Protein AF-A0A2J0U6W6-F1 (afdb_monomer_lite)

Foldseek 3Di:
DDDDLVPDDQQFFPLDQDPDDPDPPPVCVVCVVVLVVPPDPVLSVLVVQLVVLVVVLVVLSVVLNVLNVQLVVLVVVCVVPVDPVSVVSNVVSRVVRSVSSVVSVVSVVSNVVSVVVNVVVVVVVVPDDDD

Secondary structure (DSSP, 8-state):
----GGGSPTT----------SS--HHHHHTHHHHTT-S-HHHHHHHHHHHHHHHHHHHHHHHHHHHHHHHHHHHHHHHH---HHHHHHHHHHHHHHHHHHHHHHHHHHHHHHHHHHHHHHHHHHHTS---

Structure (mmCIF, N/CA/C/O backbone):
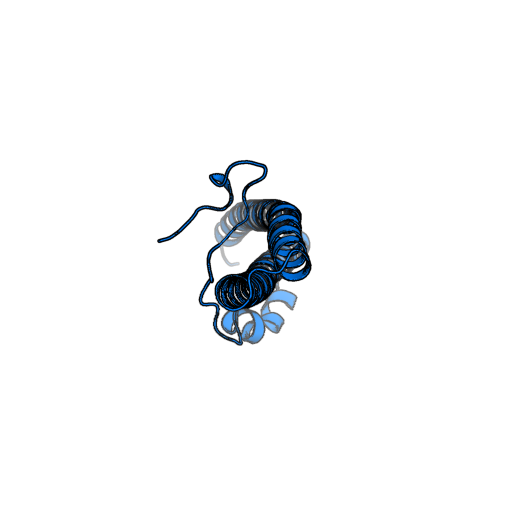data_AF-A0A2J0U6W6-F1
#
_entry.id   AF-A0A2J0U6W6-F1
#
loop_
_atom_site.group_PDB
_atom_site.id
_atom_site.type_symbol
_atom_site.label_atom_id
_atom_site.label_alt_id
_atom_site.label_comp_id
_atom_site.label_asym_id
_atom_site.label_entity_id
_atom_site.label_seq_id
_atom_site.pdbx_PDB_ins_code
_atom_site.Cartn_x
_atom_site.Cartn_y
_atom_site.Cartn_z
_atom_site.occupancy
_atom_site.B_iso_or_equiv
_atom_site.auth_seq_id
_atom_site.auth_comp_id
_atom_site.auth_asym_id
_atom_site.auth_atom_id
_atom_site.pdbx_PDB_model_num
ATOM 1 N N . MET A 1 1 ? 7.717 -17.423 -0.014 1.00 45.03 1 MET A N 1
ATOM 2 C CA . MET A 1 1 ? 8.732 -16.861 0.902 1.00 45.03 1 MET A CA 1
ATOM 3 C C . MET A 1 1 ? 8.159 -15.568 1.460 1.00 45.03 1 MET A C 1
ATOM 5 O O . MET A 1 1 ? 7.778 -14.723 0.665 1.00 45.03 1 MET A O 1
ATOM 9 N N . THR A 1 2 ? 7.990 -15.445 2.778 1.00 58.12 2 THR A N 1
ATOM 10 C CA . THR A 1 2 ? 7.371 -14.256 3.393 1.00 58.12 2 THR A CA 1
ATOM 11 C C . THR A 1 2 ? 8.473 -13.292 3.814 1.00 58.12 2 THR A C 1
ATOM 13 O O . THR A 1 2 ? 9.166 -13.556 4.794 1.00 58.12 2 THR A O 1
ATOM 16 N N . VAL A 1 3 ? 8.671 -12.200 3.073 1.00 74.62 3 VAL A N 1
ATOM 17 C CA . VAL A 1 3 ? 9.591 -11.126 3.484 1.00 74.62 3 VAL A CA 1
ATOM 18 C C . VAL A 1 3 ? 8.867 -10.200 4.451 1.00 74.62 3 VAL A C 1
ATOM 20 O O . VAL A 1 3 ? 7.721 -9.811 4.224 1.00 74.62 3 VAL A O 1
ATOM 23 N N . ARG A 1 4 ? 9.539 -9.857 5.552 1.00 85.19 4 ARG A N 1
ATOM 24 C CA . ARG A 1 4 ? 9.084 -8.810 6.467 1.00 85.19 4 ARG A CA 1
ATOM 25 C C . ARG A 1 4 ? 9.642 -7.484 5.973 1.00 85.19 4 ARG A C 1
ATOM 27 O O . ARG A 1 4 ? 10.858 -7.327 5.921 1.00 85.19 4 ARG A O 1
ATOM 34 N N . ILE A 1 5 ? 8.770 -6.531 5.651 1.00 91.69 5 ILE A N 1
ATOM 35 C CA . ILE A 1 5 ? 9.173 -5.208 5.140 1.00 91.69 5 ILE A CA 1
ATOM 36 C C . ILE A 1 5 ? 10.142 -4.471 6.082 1.00 91.69 5 ILE A C 1
ATOM 38 O O . ILE A 1 5 ? 11.000 -3.714 5.645 1.00 91.69 5 ILE A O 1
ATOM 42 N N . GLU A 1 6 ? 10.052 -4.742 7.383 1.00 89.06 6 GLU A N 1
ATOM 43 C CA . GLU A 1 6 ? 10.922 -4.178 8.422 1.00 89.06 6 GLU A CA 1
ATOM 44 C C . GLU A 1 6 ? 12.358 -4.720 8.382 1.00 89.06 6 GLU A C 1
ATOM 46 O O . GLU A 1 6 ? 13.263 -4.093 8.919 1.00 89.06 6 GLU A O 1
ATOM 51 N N . GLN A 1 7 ? 12.563 -5.890 7.772 1.00 90.56 7 GLN A N 1
ATOM 52 C CA . GLN A 1 7 ? 13.866 -6.549 7.652 1.00 90.56 7 GLN A CA 1
ATOM 53 C C . GLN A 1 7 ? 14.521 -6.302 6.291 1.00 90.56 7 GLN A C 1
ATOM 55 O O . GLN A 1 7 ? 15.668 -6.697 6.092 1.00 90.56 7 GLN A O 1
ATOM 60 N N . LEU A 1 8 ? 13.800 -5.683 5.353 1.00 92.06 8 LEU A N 1
ATOM 61 C CA . LEU A 1 8 ? 14.324 -5.355 4.036 1.00 92.06 8 LEU A CA 1
ATOM 62 C C . LEU A 1 8 ? 15.314 -4.179 4.164 1.00 92.06 8 LEU A C 1
ATOM 64 O O . LEU A 1 8 ? 14.898 -3.105 4.622 1.00 92.06 8 LEU A O 1
ATOM 68 N N . PRO A 1 9 ? 16.595 -4.362 3.782 1.00 91.81 9 PRO A N 1
ATOM 69 C CA . PRO A 1 9 ? 17.604 -3.311 3.861 1.00 91.81 9 PRO A CA 1
ATOM 70 C C . PRO A 1 9 ? 17.201 -2.046 3.099 1.00 91.81 9 PRO A C 1
ATOM 72 O O . PRO A 1 9 ? 16.468 -2.098 2.110 1.00 91.81 9 PRO A O 1
ATOM 75 N N . GLU A 1 10 ? 17.714 -0.901 3.544 1.00 89.88 10 GLU A N 1
ATOM 76 C CA . GLU A 1 10 ? 17.565 0.352 2.804 1.00 89.88 10 GLU A CA 1
ATOM 77 C C . GLU A 1 10 ? 18.163 0.229 1.396 1.00 89.88 10 GLU A C 1
ATOM 79 O O . GLU A 1 10 ? 19.155 -0.471 1.179 1.00 89.88 10 GLU A O 1
ATOM 84 N N . GLY A 1 11 ? 17.530 0.887 0.424 1.00 92.69 11 GLY A N 1
ATOM 85 C CA . GLY A 1 11 ? 17.952 0.834 -0.975 1.00 92.69 11 GLY A CA 1
ATOM 86 C C . GLY A 1 11 ? 17.610 -0.467 -1.711 1.00 92.69 11 GLY A C 1
ATOM 87 O O . GLY A 1 11 ? 17.956 -0.587 -2.884 1.00 92.69 11 GLY A O 1
ATOM 88 N N . GLN A 1 12 ? 16.933 -1.431 -1.074 1.00 93.94 12 GLN A N 1
ATOM 89 C CA . GLN A 1 12 ? 16.453 -2.641 -1.747 1.00 93.94 12 GLN A CA 1
ATOM 90 C C . GLN A 1 12 ? 14.961 -2.548 -2.078 1.00 93.94 12 GLN A C 1
ATOM 92 O O . GLN A 1 12 ? 14.174 -2.150 -1.217 1.00 93.94 12 GLN A O 1
ATOM 97 N N . PRO A 1 13 ? 14.548 -2.940 -3.296 1.00 95.19 13 PRO A N 1
ATOM 98 C CA . PRO A 1 13 ? 13.142 -2.974 -3.656 1.00 95.19 13 PRO A CA 1
ATOM 99 C C . PRO A 1 13 ? 12.442 -4.190 -3.036 1.00 95.19 13 PRO A C 1
ATOM 101 O O . PRO A 1 13 ? 13.016 -5.278 -2.933 1.00 95.19 13 PRO A O 1
ATOM 104 N N . LEU A 1 14 ? 11.161 -4.048 -2.693 1.00 94.88 14 LEU A N 1
ATOM 105 C CA . LEU A 1 14 ? 10.314 -5.187 -2.346 1.00 94.88 14 LEU A CA 1
ATOM 106 C C . LEU A 1 14 ? 9.906 -5.959 -3.612 1.00 94.88 14 LEU A C 1
ATOM 108 O O . LEU A 1 14 ? 8.827 -5.767 -4.170 1.00 94.88 14 LEU A O 1
ATOM 112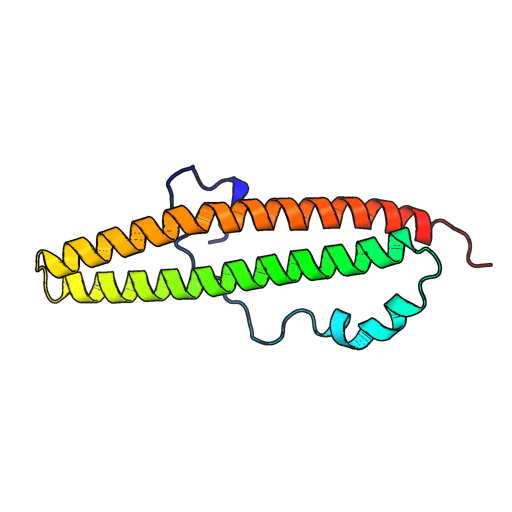 N N . GLN A 1 15 ? 10.767 -6.868 -4.060 1.00 92.81 15 GLN A N 1
ATOM 113 C CA . GLN A 1 15 ? 10.557 -7.661 -5.275 1.00 92.81 15 GLN A CA 1
ATOM 114 C C . GLN A 1 15 ? 9.766 -8.951 -5.003 1.00 92.81 15 GLN A C 1
ATOM 116 O O . GLN A 1 15 ? 10.238 -10.062 -5.236 1.00 92.81 15 GLN A O 1
ATOM 121 N N . ILE A 1 16 ? 8.563 -8.810 -4.445 1.00 89.31 16 ILE A N 1
ATOM 122 C CA . ILE A 1 16 ? 7.647 -9.929 -4.198 1.00 89.31 16 ILE A CA 1
ATOM 123 C C . ILE A 1 16 ? 6.245 -9.543 -4.636 1.00 89.31 16 ILE A C 1
ATOM 125 O O . ILE A 1 16 ? 5.739 -8.484 -4.268 1.00 89.31 16 ILE A O 1
ATOM 129 N N . HIS A 1 17 ? 5.603 -10.461 -5.352 1.00 89.50 17 HIS A N 1
ATOM 130 C CA . HIS A 1 17 ? 4.181 -10.391 -5.632 1.00 89.50 17 HIS A CA 1
ATOM 131 C C . HIS A 1 17 ? 3.376 -10.907 -4.429 1.00 89.50 17 HIS A C 1
ATOM 133 O O . HIS A 1 17 ? 3.408 -12.097 -4.104 1.00 89.50 17 HIS A O 1
ATOM 139 N N . TYR A 1 18 ? 2.631 -10.022 -3.769 1.00 89.50 18 TYR A N 1
ATOM 140 C CA . TYR A 1 18 ? 1.711 -10.381 -2.691 1.00 89.50 18 TYR A CA 1
ATOM 141 C C . TYR A 1 18 ? 0.359 -10.806 -3.278 1.00 89.50 18 TYR A C 1
ATOM 143 O O . TYR A 1 18 ? -0.313 -9.977 -3.890 1.00 89.50 18 TYR A O 1
ATOM 151 N N . PRO A 1 19 ? -0.087 -12.063 -3.105 1.00 88.00 19 PRO A N 1
ATOM 152 C CA . PRO A 1 19 ? -1.354 -12.533 -3.661 1.00 88.00 19 PRO A CA 1
ATOM 153 C C . PRO A 1 19 ? -2.536 -11.976 -2.852 1.00 88.00 19 PRO A C 1
ATOM 155 O O . PRO A 1 19 ? -3.070 -12.634 -1.963 1.00 88.00 19 PRO A O 1
ATOM 158 N N . ILE A 1 20 ? -2.918 -10.732 -3.136 1.00 85.50 20 ILE A N 1
ATOM 159 C CA . ILE A 1 20 ? -4.042 -10.041 -2.501 1.00 85.50 20 ILE A CA 1
ATOM 160 C C . ILE A 1 20 ? -5.258 -10.196 -3.414 1.00 85.50 20 ILE A C 1
ATOM 162 O O . ILE A 1 20 ? -5.250 -9.705 -4.541 1.00 85.50 20 ILE A O 1
ATOM 166 N N . ALA A 1 21 ? -6.286 -10.891 -2.926 1.00 79.50 21 ALA A N 1
ATOM 167 C CA . ALA A 1 21 ? -7.560 -11.009 -3.624 1.00 79.50 21 ALA A CA 1
ATOM 168 C C . ALA A 1 21 ? -8.274 -9.651 -3.717 1.00 79.50 21 ALA A C 1
ATOM 170 O O . ALA A 1 21 ? -8.052 -8.746 -2.904 1.00 79.50 21 ALA A O 1
ATOM 171 N N . GLU A 1 22 ? -9.156 -9.522 -4.705 1.00 71.19 22 GLU A N 1
ATOM 172 C CA . GLU A 1 22 ? -10.111 -8.421 -4.731 1.00 71.19 22 GLU A CA 1
ATOM 173 C C . GLU A 1 22 ? -11.058 -8.519 -3.526 1.00 71.19 22 GLU A C 1
ATOM 175 O O . GLU A 1 22 ? -11.327 -9.601 -3.009 1.00 71.19 22 GLU A O 1
ATOM 180 N N . ASP A 1 23 ? -11.538 -7.366 -3.068 1.00 74.31 23 ASP A N 1
ATOM 181 C CA . ASP A 1 23 ? -12.524 -7.248 -1.993 1.00 74.31 23 ASP A CA 1
ATOM 182 C C . ASP A 1 23 ? -12.080 -7.752 -0.602 1.00 74.31 23 ASP A C 1
ATOM 184 O O . ASP A 1 23 ? -12.718 -8.568 0.057 1.00 74.31 23 ASP A O 1
ATOM 188 N N . TYR A 1 24 ? -10.966 -7.215 -0.105 1.00 82.75 24 TYR A N 1
ATOM 189 C CA . TYR A 1 24 ? -10.509 -7.439 1.266 1.00 82.75 24 TYR A CA 1
ATOM 190 C C . TYR A 1 24 ? -11.323 -6.606 2.296 1.00 82.75 24 TYR A C 1
ATOM 192 O O . TYR A 1 24 ? -11.911 -5.569 1.974 1.00 82.75 24 TYR A O 1
ATOM 200 N N . PHE A 1 25 ? -11.348 -7.060 3.559 1.00 83.62 25 PHE A N 1
ATOM 201 C CA . PHE A 1 25 ? -12.123 -6.481 4.679 1.00 83.62 25 PHE A CA 1
ATOM 202 C C . PHE A 1 25 ? -13.661 -6.466 4.515 1.00 83.62 25 PHE A C 1
ATOM 204 O O . PHE A 1 25 ? -14.322 -5.529 4.970 1.00 83.62 25 PHE A O 1
ATOM 211 N N . THR A 1 26 ? -14.252 -7.513 3.932 1.00 83.00 26 THR A N 1
ATOM 212 C CA . THR A 1 26 ? -15.720 -7.665 3.807 1.00 83.00 26 THR A CA 1
ATOM 213 C C . THR A 1 26 ? -16.448 -7.549 5.148 1.00 83.00 26 THR A C 1
ATOM 215 O O . THR A 1 26 ? -17.355 -6.734 5.275 1.00 83.00 26 THR A O 1
ATOM 218 N N . VAL A 1 27 ? -15.972 -8.249 6.185 1.00 82.69 27 VAL A N 1
ATOM 219 C CA . VAL A 1 27 ? -16.575 -8.224 7.532 1.00 82.69 27 VAL A CA 1
ATOM 220 C C . VAL A 1 27 ? -16.638 -6.809 8.106 1.00 82.69 27 VAL A C 1
ATOM 222 O O . VAL A 1 27 ? -17.661 -6.414 8.656 1.00 82.69 27 VAL A O 1
ATOM 225 N N . PHE A 1 28 ? -15.570 -6.016 7.973 1.00 84.56 28 PHE A N 1
ATOM 226 C CA . PHE A 1 28 ? -15.587 -4.638 8.469 1.00 84.56 28 PHE A CA 1
ATOM 227 C C . PHE A 1 28 ? -16.634 -3.807 7.728 1.00 84.56 28 PHE A C 1
ATOM 229 O O . PHE A 1 28 ? -17.405 -3.085 8.351 1.00 84.56 28 PHE A O 1
ATOM 236 N N . ARG A 1 29 ? -16.671 -3.925 6.397 1.00 85.25 29 ARG A N 1
ATOM 237 C CA . ARG A 1 29 ? -17.597 -3.172 5.549 1.00 85.25 29 ARG A CA 1
ATOM 238 C C . ARG A 1 29 ? -19.054 -3.490 5.875 1.00 85.25 29 ARG A C 1
ATOM 240 O O . ARG A 1 29 ? -19.850 -2.569 5.991 1.00 85.25 29 ARG A O 1
ATOM 247 N N . GLU A 1 30 ? -19.372 -4.765 6.070 1.00 88.62 30 GLU A N 1
ATOM 248 C CA . GLU A 1 30 ? -20.714 -5.237 6.434 1.00 88.62 30 GLU A CA 1
ATOM 249 C C . GLU A 1 30 ? -21.157 -4.770 7.826 1.00 88.62 30 GLU A C 1
ATOM 251 O O . GLU A 1 30 ? -22.349 -4.661 8.087 1.00 88.62 30 GLU A O 1
ATOM 256 N N . ASN A 1 31 ? -20.209 -4.463 8.716 1.00 87.12 31 ASN A N 1
ATOM 257 C CA . ASN A 1 31 ? -20.479 -4.061 10.096 1.00 87.12 31 ASN A CA 1
ATOM 258 C C . ASN A 1 31 ? -20.179 -2.575 10.362 1.00 87.12 31 ASN A C 1
ATOM 260 O O . ASN A 1 31 ? -20.195 -2.141 11.516 1.00 87.12 31 ASN A O 1
ATOM 264 N N . ALA A 1 32 ? -19.911 -1.780 9.322 1.00 86.62 32 ALA A N 1
ATOM 265 C CA . ALA A 1 32 ? -19.516 -0.381 9.473 1.00 86.62 32 ALA A CA 1
ATOM 266 C C . ALA A 1 32 ? -20.592 0.456 10.188 1.00 86.62 32 ALA A C 1
ATOM 268 O O . ALA A 1 32 ? -20.264 1.325 10.998 1.00 86.62 32 ALA A O 1
ATOM 269 N N . ASP A 1 33 ? -21.869 0.132 9.977 1.00 88.88 33 ASP A N 1
ATOM 270 C CA . ASP A 1 33 ? -22.996 0.797 10.637 1.00 88.88 33 ASP A CA 1
ATOM 271 C C . ASP A 1 33 ? -22.981 0.597 12.163 1.00 88.88 33 ASP A C 1
ATOM 273 O O . ASP A 1 33 ? -23.343 1.500 12.922 1.00 88.88 33 ASP A O 1
ATOM 277 N N . HIS A 1 34 ? -22.490 -0.544 12.658 1.00 89.25 34 HIS A N 1
ATOM 278 C CA . HIS A 1 34 ? -22.363 -0.795 14.097 1.00 89.25 34 HIS A CA 1
ATOM 279 C C . HIS A 1 34 ? -21.296 0.084 14.754 1.00 89.25 34 HIS A C 1
ATOM 281 O O . HIS A 1 34 ? -21.445 0.469 15.913 1.00 89.25 34 HIS A O 1
ATOM 287 N N . ILE A 1 35 ? -20.258 0.480 14.013 1.00 89.06 35 ILE A N 1
ATOM 288 C CA . ILE A 1 35 ? -19.190 1.353 14.523 1.00 89.06 35 ILE A CA 1
ATOM 289 C C . ILE A 1 35 ? -19.756 2.729 14.897 1.00 89.06 35 ILE A C 1
ATOM 291 O O . ILE A 1 35 ? -19.342 3.318 15.896 1.00 89.06 35 ILE A O 1
ATOM 295 N N . GLY A 1 36 ? -20.760 3.215 14.157 1.00 87.25 36 GLY A N 1
ATOM 296 C CA . GLY A 1 36 ? -21.472 4.458 14.469 1.00 87.25 36 GLY A CA 1
ATOM 297 C C . GLY A 1 36 ? -22.157 4.459 15.841 1.00 87.25 36 GLY A C 1
ATOM 298 O O . GLY A 1 36 ? -22.335 5.522 16.431 1.00 87.25 36 GLY A O 1
ATOM 299 N N . HIS A 1 37 ? -22.477 3.280 16.378 1.00 90.62 37 HIS A N 1
ATOM 300 C CA . HIS A 1 37 ? -23.161 3.109 17.661 1.00 90.62 37 HIS A CA 1
ATOM 301 C C . HIS A 1 37 ? -22.204 3.009 18.858 1.00 90.62 37 HIS A C 1
ATOM 303 O O . HIS A 1 37 ? -22.660 2.963 19.999 1.00 90.62 37 HIS A O 1
ATOM 309 N N . VAL A 1 38 ? -20.885 2.988 18.634 1.00 91.88 38 VAL A N 1
ATOM 310 C CA . VAL A 1 38 ? -19.895 2.999 19.719 1.00 91.88 38 VAL A CA 1
ATOM 311 C C . VAL A 1 38 ? -19.970 4.357 20.427 1.00 91.88 38 VAL A C 1
ATOM 313 O O . VAL A 1 38 ? -19.672 5.361 19.783 1.00 91.88 38 VAL A O 1
ATOM 316 N N . PRO A 1 39 ? -20.346 4.440 21.718 1.00 91.56 39 PRO A N 1
ATOM 317 C CA . PRO A 1 39 ? -20.582 5.723 22.389 1.00 91.56 39 PRO A CA 1
ATOM 318 C C . PRO A 1 39 ? -19.287 6.510 22.622 1.00 91.56 39 PRO A C 1
ATOM 320 O O . PRO A 1 39 ? -19.266 7.737 22.516 1.00 91.56 39 PRO A O 1
ATOM 323 N N . ASP A 1 40 ? -18.192 5.801 22.890 1.00 94.75 40 ASP A N 1
ATOM 324 C CA . ASP A 1 40 ? -16.868 6.381 23.082 1.00 94.75 40 ASP A CA 1
ATOM 325 C C . ASP A 1 40 ? -16.325 6.930 21.749 1.00 94.75 40 ASP A C 1
ATOM 327 O O . ASP A 1 40 ? -16.037 6.187 20.808 1.00 94.75 40 ASP A O 1
ATOM 331 N N . VAL A 1 41 ? -16.221 8.260 21.668 1.00 95.75 41 VAL A N 1
ATOM 332 C CA . VAL A 1 41 ? -15.778 8.995 20.472 1.00 95.75 41 VAL A CA 1
ATOM 333 C C . VAL A 1 41 ? -14.341 8.647 20.097 1.00 95.75 41 VAL A C 1
ATOM 335 O O . VAL A 1 41 ? -14.031 8.522 18.908 1.00 95.75 41 VAL A O 1
ATOM 338 N N . GLU A 1 42 ? -13.465 8.483 21.085 1.00 96.38 42 GLU A N 1
ATOM 339 C CA . GLU A 1 42 ? -12.056 8.196 20.843 1.00 96.38 42 GLU A CA 1
ATOM 340 C C . GLU A 1 42 ? -11.892 6.767 20.333 1.00 96.38 42 GLU A C 1
ATOM 342 O O . GLU A 1 42 ? -11.201 6.553 19.336 1.00 96.38 42 GLU A O 1
ATOM 347 N N . LEU A 1 43 ? -12.575 5.800 20.959 1.00 96.00 43 LEU A N 1
ATOM 348 C CA . LEU A 1 43 ? -12.561 4.404 20.515 1.00 96.00 43 LEU A CA 1
ATOM 349 C C . LEU A 1 43 ? -13.125 4.273 19.101 1.00 96.00 43 LEU A C 1
ATOM 351 O O . LEU A 1 43 ? -12.516 3.631 18.247 1.00 96.00 43 LEU A O 1
ATOM 355 N N . ARG A 1 44 ? -14.259 4.923 18.828 1.00 95.12 44 ARG A N 1
ATOM 356 C CA . ARG A 1 44 ? -14.874 4.932 17.497 1.00 95.12 44 ARG A CA 1
ATOM 357 C C . ARG A 1 44 ? -13.918 5.480 16.437 1.00 95.12 44 ARG A C 1
ATOM 359 O O . ARG A 1 44 ? -13.771 4.882 15.373 1.00 95.12 44 ARG A O 1
ATOM 366 N N . THR A 1 45 ? -13.235 6.583 16.741 1.00 95.69 45 THR A N 1
ATOM 367 C CA . THR A 1 45 ? -12.237 7.183 15.844 1.00 95.69 45 THR A CA 1
ATOM 368 C C . THR A 1 45 ? -11.058 6.238 15.615 1.00 95.69 45 THR A C 1
ATOM 370 O O . THR A 1 45 ? -10.655 6.044 14.472 1.00 95.69 45 THR A O 1
ATOM 373 N N . ALA A 1 46 ? -10.552 5.592 16.670 1.00 96.94 46 ALA A N 1
ATOM 374 C CA . ALA A 1 46 ? -9.445 4.641 16.573 1.00 96.94 46 ALA A CA 1
ATOM 375 C C . ALA A 1 46 ? -9.795 3.403 15.725 1.00 96.94 46 ALA A C 1
ATOM 377 O O . ALA A 1 46 ? -8.955 2.938 14.955 1.00 96.94 46 ALA A O 1
ATOM 378 N N . ILE A 1 47 ? -11.033 2.896 15.811 1.00 94.88 47 ILE A N 1
ATOM 379 C CA . ILE A 1 47 ? -11.519 1.797 14.957 1.00 94.88 47 ILE A CA 1
ATOM 380 C C . ILE A 1 47 ? -11.466 2.212 13.478 1.00 94.88 47 ILE A C 1
ATOM 382 O O . ILE A 1 47 ? -10.916 1.486 12.647 1.00 94.88 47 ILE A O 1
ATOM 386 N N . ILE A 1 48 ? -12.014 3.388 13.154 1.00 93.81 48 ILE A N 1
ATOM 387 C CA . ILE A 1 48 ? -12.062 3.913 11.781 1.00 93.81 48 ILE A CA 1
ATOM 388 C C . ILE A 1 48 ? -10.647 4.166 11.244 1.00 93.81 48 ILE A C 1
ATOM 390 O O . ILE A 1 48 ? -10.335 3.779 10.117 1.00 93.81 48 ILE A O 1
ATOM 394 N N . GLU A 1 49 ? -9.783 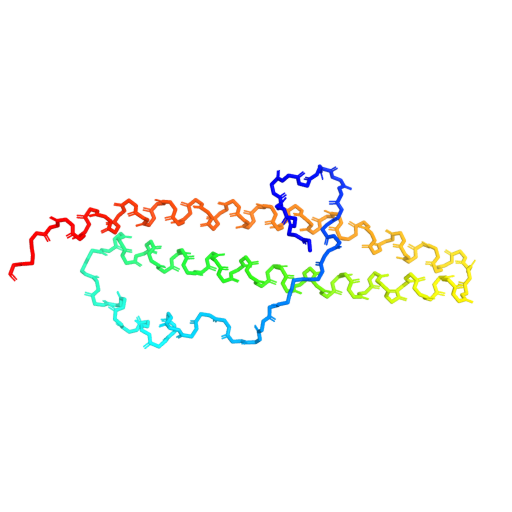4.784 12.048 1.00 96.19 49 GLU A N 1
ATOM 395 C CA . GLU A 1 49 ? -8.395 5.081 11.689 1.00 96.19 49 GLU A CA 1
ATOM 396 C C . GLU A 1 49 ? -7.598 3.799 11.417 1.00 96.19 49 GLU A C 1
ATOM 398 O O . GLU A 1 49 ? -6.964 3.681 10.366 1.00 96.19 49 GLU A O 1
ATOM 403 N N . CYS A 1 50 ? -7.678 2.811 12.315 1.00 96.06 50 CYS A N 1
ATOM 404 C CA . CYS A 1 50 ? -6.994 1.530 12.149 1.00 96.06 50 CYS A CA 1
ATOM 405 C C . CYS A 1 50 ? -7.431 0.826 10.861 1.00 96.06 50 CYS A C 1
ATOM 407 O O . CYS A 1 50 ? -6.594 0.318 10.110 1.00 96.06 50 CYS A O 1
ATOM 409 N N . TYR A 1 51 ? -8.732 0.835 10.561 1.00 93.50 51 TYR A N 1
ATOM 410 C CA . TYR A 1 51 ? -9.241 0.297 9.305 1.00 93.50 51 TYR A CA 1
ATOM 411 C C . TYR A 1 51 ? -8.680 1.047 8.091 1.00 93.50 51 TYR A C 1
ATOM 413 O O . TYR A 1 51 ? -8.139 0.419 7.179 1.00 93.50 51 TYR A O 1
ATOM 421 N N . ALA A 1 52 ? -8.758 2.380 8.084 1.00 94.06 52 ALA A N 1
ATOM 422 C CA . ALA A 1 52 ? -8.300 3.199 6.966 1.00 94.06 52 ALA A CA 1
ATOM 423 C C . ALA A 1 52 ? -6.802 3.001 6.679 1.00 94.06 52 ALA A C 1
ATOM 425 O O . ALA A 1 52 ? -6.404 2.830 5.524 1.00 94.06 52 ALA A O 1
ATOM 426 N N . LEU A 1 53 ? -5.972 2.965 7.726 1.00 97.31 53 LEU A N 1
ATOM 427 C CA . LEU A 1 53 ? -4.528 2.761 7.607 1.00 97.31 53 LEU A CA 1
ATOM 428 C C . LEU A 1 53 ? -4.181 1.342 7.155 1.00 97.31 53 LEU A C 1
ATOM 430 O O . LEU A 1 53 ? -3.312 1.171 6.301 1.00 97.31 53 LEU A O 1
ATOM 434 N N . THR A 1 54 ? -4.885 0.327 7.660 1.00 94.94 54 THR A N 1
ATOM 435 C CA . THR A 1 54 ? -4.657 -1.059 7.230 1.00 94.94 54 THR A CA 1
ATOM 436 C C . THR A 1 54 ? -5.090 -1.260 5.777 1.00 94.94 54 THR A C 1
ATOM 438 O O . THR A 1 54 ? -4.352 -1.856 4.995 1.00 94.94 54 THR A O 1
ATOM 441 N N . LYS A 1 55 ? -6.233 -0.699 5.362 1.00 93.75 55 LYS A N 1
ATOM 442 C CA . LYS A 1 55 ? -6.650 -0.684 3.953 1.00 93.75 55 LYS A CA 1
ATOM 443 C C . LYS A 1 55 ? -5.610 0.003 3.065 1.00 93.75 55 LYS A C 1
ATOM 445 O O . LYS A 1 55 ? -5.206 -0.564 2.054 1.00 93.75 55 LYS A O 1
ATOM 450 N N . SER A 1 56 ? -5.135 1.181 3.467 1.00 94.25 56 SER A N 1
ATOM 451 C CA . SER A 1 56 ? -4.091 1.913 2.741 1.00 94.25 56 SER A CA 1
ATOM 452 C C . SER A 1 56 ? -2.794 1.105 2.610 1.00 94.25 56 SER A C 1
ATOM 454 O O . SER A 1 56 ? -2.165 1.138 1.552 1.00 94.25 56 SER A O 1
ATOM 456 N N . LEU A 1 57 ? -2.412 0.338 3.637 1.00 95.56 57 LEU A N 1
ATOM 457 C CA . LEU A 1 57 ? -1.273 -0.577 3.569 1.00 95.56 57 LEU A CA 1
ATOM 458 C C . LEU A 1 57 ? -1.487 -1.682 2.526 1.00 95.56 57 LEU A C 1
ATOM 460 O O . LEU A 1 57 ? -0.589 -1.946 1.731 1.00 95.56 57 LEU A O 1
ATOM 464 N N . ILE A 1 58 ? -2.663 -2.313 2.498 1.00 94.31 58 ILE A N 1
ATOM 465 C CA . ILE A 1 58 ? -2.981 -3.350 1.505 1.00 94.31 58 ILE A CA 1
ATOM 466 C C . ILE A 1 58 ? -2.953 -2.778 0.083 1.00 94.31 58 ILE A C 1
ATOM 468 O O . ILE A 1 58 ? -2.338 -3.376 -0.798 1.00 94.31 58 ILE A O 1
ATOM 472 N N . ASP A 1 59 ? -3.535 -1.597 -0.136 1.00 93.56 59 ASP A N 1
ATOM 473 C CA . ASP A 1 59 ? -3.471 -0.904 -1.431 1.00 93.56 59 ASP A CA 1
ATOM 474 C C . ASP A 1 59 ? -2.029 -0.587 -1.848 1.00 93.56 59 ASP A C 1
ATOM 476 O O . ASP A 1 59 ? -1.667 -0.727 -3.014 1.00 93.56 59 ASP A O 1
ATOM 480 N N . THR A 1 60 ? -1.177 -0.251 -0.880 1.00 95.44 60 THR A N 1
ATOM 481 C CA .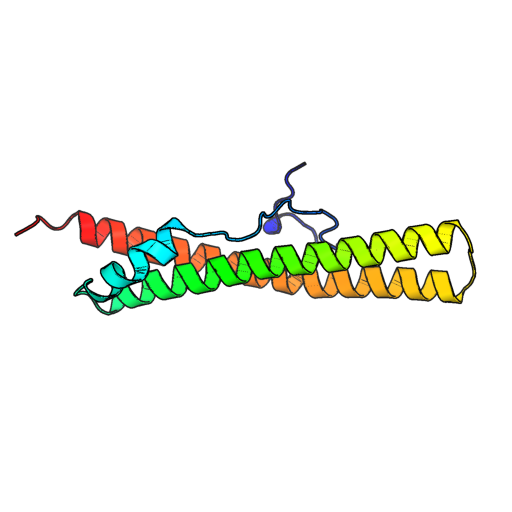 THR A 1 60 ? 0.252 -0.020 -1.106 1.00 95.44 60 THR A CA 1
ATOM 482 C C . THR A 1 60 ? 0.963 -1.299 -1.576 1.00 95.44 60 THR A C 1
ATOM 484 O O . THR A 1 60 ? 1.728 -1.265 -2.537 1.00 95.44 60 THR A O 1
ATOM 487 N N . TYR A 1 61 ? 0.670 -2.464 -0.985 1.00 95.12 61 TYR A N 1
ATOM 488 C CA . TYR A 1 61 ? 1.195 -3.741 -1.494 1.00 95.12 61 TYR A CA 1
ATOM 489 C C . TYR A 1 61 ? 0.656 -4.092 -2.888 1.00 95.12 61 TYR A C 1
ATOM 491 O O . TYR A 1 61 ? 1.406 -4.614 -3.711 1.00 95.12 61 TYR A O 1
ATOM 499 N N . ARG A 1 62 ? -0.614 -3.789 -3.185 1.00 93.81 62 ARG A N 1
ATOM 500 C CA . ARG A 1 62 ? -1.183 -4.015 -4.525 1.00 93.81 62 ARG A CA 1
ATOM 501 C C . ARG A 1 62 ? -0.477 -3.180 -5.586 1.00 93.81 62 ARG A C 1
ATOM 503 O O . ARG A 1 62 ? -0.095 -3.725 -6.613 1.00 93.81 62 ARG A O 1
ATOM 510 N N . PHE A 1 63 ? -0.230 -1.902 -5.316 1.00 95.62 63 PHE A N 1
ATOM 511 C CA . PHE A 1 63 ? 0.535 -1.066 -6.238 1.00 95.62 63 PHE A CA 1
ATOM 512 C C . PHE A 1 63 ? 1.982 -1.557 -6.389 1.00 95.62 63 PHE A C 1
ATOM 514 O O . PHE A 1 63 ? 2.523 -1.564 -7.491 1.00 95.62 63 PHE A O 1
ATOM 521 N N . ASN A 1 64 ? 2.604 -2.062 -5.316 1.00 96.56 64 ASN A N 1
ATOM 522 C CA . ASN A 1 64 ? 3.912 -2.708 -5.433 1.00 96.56 64 ASN A CA 1
ATOM 523 C C . ASN A 1 64 ? 3.883 -3.916 -6.385 1.00 96.56 64 ASN A C 1
ATOM 525 O O . ASN A 1 64 ? 4.820 -4.089 -7.157 1.00 96.56 64 ASN A O 1
ATOM 529 N N . ASN A 1 65 ? 2.816 -4.722 -6.382 1.00 95.56 65 ASN A N 1
ATOM 530 C CA . ASN A 1 65 ? 2.675 -5.824 -7.341 1.00 95.56 65 ASN A CA 1
ATOM 531 C C . ASN A 1 65 ? 2.658 -5.326 -8.792 1.00 95.56 65 ASN A C 1
ATOM 533 O O . ASN A 1 65 ? 3.257 -5.962 -9.657 1.00 95.56 65 ASN A O 1
ATOM 537 N N . GLU A 1 66 ? 2.007 -4.190 -9.061 1.00 96.19 66 GLU A N 1
ATOM 538 C CA . GLU A 1 66 ? 2.015 -3.571 -10.392 1.00 96.19 66 GLU A CA 1
ATOM 539 C C . GLU A 1 66 ? 3.437 -3.156 -10.794 1.00 96.19 66 GLU A C 1
ATOM 541 O O . GLU A 1 66 ? 3.875 -3.455 -11.905 1.00 96.19 66 GLU A O 1
ATOM 546 N N . LEU A 1 67 ? 4.199 -2.544 -9.879 1.00 97.50 67 LEU A N 1
ATOM 547 C CA . LEU A 1 67 ? 5.600 -2.182 -10.126 1.00 97.50 67 LEU A CA 1
ATOM 548 C C . LEU A 1 67 ? 6.487 -3.410 -10.375 1.00 97.50 67 LEU A C 1
ATOM 550 O O . LEU A 1 67 ? 7.313 -3.384 -11.287 1.00 97.50 67 LEU A O 1
ATOM 554 N N . VAL A 1 68 ? 6.295 -4.486 -9.604 1.00 96.88 68 VAL A N 1
ATOM 555 C CA . VAL A 1 68 ? 6.980 -5.772 -9.814 1.00 96.88 68 VAL A CA 1
ATOM 556 C C . VAL A 1 68 ? 6.677 -6.307 -11.215 1.00 96.88 68 VAL A C 1
ATOM 558 O O . VAL A 1 68 ? 7.608 -6.636 -11.944 1.00 96.88 68 VAL A O 1
ATOM 561 N N . GLY A 1 69 ? 5.408 -6.317 -11.634 1.00 96.88 69 GLY A N 1
ATOM 562 C CA . GLY A 1 69 ? 5.019 -6.776 -12.970 1.00 96.88 69 GLY A CA 1
ATOM 563 C C . GLY A 1 69 ? 5.625 -5.934 -14.099 1.00 96.88 69 GLY A C 1
ATOM 564 O O . GLY A 1 69 ? 6.098 -6.478 -15.097 1.00 96.88 69 GLY A O 1
ATOM 565 N N . LEU A 1 70 ? 5.683 -4.607 -13.936 1.00 97.44 70 LEU A N 1
ATOM 566 C CA . LEU A 1 70 ? 6.349 -3.712 -14.893 1.00 97.44 70 LEU A CA 1
ATOM 567 C C . LEU A 1 70 ? 7.860 -3.967 -14.969 1.00 97.44 70 LEU A C 1
ATOM 569 O O . LEU A 1 70 ? 8.436 -3.939 -16.058 1.00 97.44 70 LEU A O 1
ATOM 573 N N . HIS A 1 71 ? 8.507 -4.229 -13.832 1.00 97.88 71 HIS A N 1
ATOM 574 C CA . HIS A 1 71 ? 9.919 -4.596 -13.789 1.00 97.88 71 HIS A CA 1
ATOM 575 C C . HIS A 1 71 ? 10.179 -5.944 -14.474 1.00 97.88 71 HIS A C 1
ATOM 577 O O . HIS A 1 71 ? 11.100 -6.045 -15.281 1.00 97.88 71 HIS A O 1
ATOM 583 N N . GLU A 1 72 ? 9.356 -6.961 -14.210 1.00 97.25 72 GLU A N 1
ATOM 584 C CA . GLU A 1 72 ? 9.458 -8.279 -14.848 1.00 97.25 72 GLU A CA 1
ATOM 585 C C . GLU A 1 72 ? 9.287 -8.189 -16.371 1.00 97.25 72 GLU A C 1
ATOM 587 O O . GLU A 1 72 ? 10.057 -8.797 -17.120 1.00 97.25 72 GLU A O 1
ATOM 592 N N . ALA A 1 73 ? 8.333 -7.380 -16.842 1.00 97.44 73 ALA A N 1
ATOM 593 C CA . ALA A 1 73 ? 8.131 -7.125 -18.266 1.00 97.44 73 ALA A CA 1
ATOM 594 C C . ALA A 1 73 ? 9.346 -6.434 -18.910 1.00 97.44 73 ALA A C 1
ATOM 596 O O . ALA A 1 73 ? 9.832 -6.892 -19.946 1.00 97.44 73 ALA A O 1
ATOM 597 N N . ALA A 1 74 ? 9.879 -5.381 -18.278 1.00 97.56 74 ALA A N 1
ATOM 598 C CA . ALA A 1 74 ? 11.077 -4.685 -18.754 1.00 97.56 74 ALA A CA 1
ATOM 599 C C . ALA A 1 74 ? 12.314 -5.599 -18.754 1.00 97.56 74 ALA A C 1
ATOM 601 O O . ALA A 1 74 ? 13.128 -5.558 -19.676 1.00 97.56 74 ALA A O 1
ATOM 602 N N . HIS A 1 75 ? 12.443 -6.467 -17.747 1.00 97.56 75 HIS A N 1
ATOM 603 C CA . HIS A 1 75 ? 13.530 -7.437 -17.669 1.00 97.56 75 HIS A CA 1
ATOM 604 C C . HIS A 1 75 ? 13.460 -8.449 -18.818 1.00 97.56 75 HIS A C 1
ATOM 606 O O . HIS A 1 75 ? 14.464 -8.701 -19.483 1.00 97.56 75 HIS A O 1
ATOM 612 N N . LEU A 1 76 ? 12.269 -8.985 -19.102 1.00 97.75 76 LEU A N 1
ATOM 613 C CA . LEU A 1 76 ? 12.053 -9.896 -20.223 1.00 97.75 76 LEU A CA 1
ATOM 614 C C . LEU A 1 76 ? 12.359 -9.232 -21.573 1.00 97.75 76 LEU A C 1
ATOM 616 O O . LEU A 1 76 ? 12.960 -9.867 -22.439 1.00 97.75 76 LEU A O 1
ATOM 620 N N . GLU A 1 77 ? 11.974 -7.969 -21.751 1.00 97.38 77 GLU A N 1
ATOM 621 C CA . GLU A 1 77 ? 12.271 -7.212 -22.970 1.00 97.38 77 GLU A CA 1
ATOM 622 C C . GLU A 1 77 ? 13.774 -6.971 -23.138 1.00 97.38 77 GLU A C 1
ATOM 624 O O . GLU A 1 77 ? 14.321 -7.231 -24.208 1.00 97.38 77 GLU A O 1
ATOM 629 N N . PHE A 1 78 ? 14.481 -6.580 -22.075 1.00 98.00 78 PHE A N 1
ATOM 630 C CA . PHE A 1 78 ? 15.938 -6.438 -22.111 1.00 98.00 78 PHE A CA 1
ATOM 631 C C . PHE A 1 78 ? 16.644 -7.759 -22.459 1.00 98.00 78 PHE A C 1
ATOM 633 O O . PHE A 1 78 ? 17.573 -7.770 -23.266 1.00 98.00 78 PHE A O 1
ATOM 640 N N . MET A 1 79 ? 16.172 -8.884 -21.914 1.00 97.25 79 MET A N 1
ATOM 641 C CA . MET A 1 79 ? 16.705 -10.214 -22.234 1.00 97.25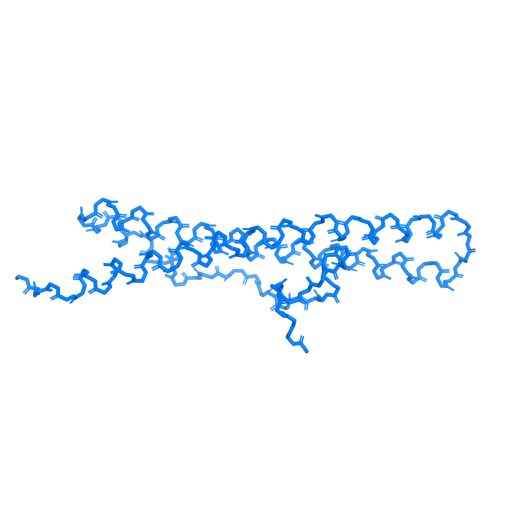 79 MET A CA 1
ATOM 642 C C . MET A 1 79 ? 16.488 -10.607 -23.702 1.00 97.25 79 MET A C 1
ATOM 644 O O . MET A 1 79 ? 17.310 -11.322 -24.275 1.00 97.25 79 MET A O 1
ATOM 648 N N . ARG A 1 80 ? 15.388 -10.156 -24.318 1.00 97.44 80 ARG A N 1
ATOM 649 C CA . ARG A 1 80 ? 15.086 -10.390 -25.741 1.00 97.44 80 ARG A CA 1
ATOM 650 C C . ARG A 1 80 ? 15.855 -9.447 -26.659 1.00 97.44 80 ARG A C 1
ATOM 652 O O . ARG A 1 80 ? 16.250 -9.850 -27.750 1.00 97.44 80 ARG A O 1
ATOM 659 N N . ASN A 1 81 ? 16.043 -8.206 -26.227 1.00 96.69 81 ASN A N 1
ATOM 660 C CA . ASN A 1 81 ? 16.606 -7.126 -27.018 1.00 96.69 81 ASN A CA 1
ATOM 661 C C . ASN A 1 81 ? 17.512 -6.241 -26.135 1.00 96.69 81 ASN A C 1
ATOM 663 O O . ASN A 1 81 ? 17.038 -5.267 -25.544 1.00 96.69 81 ASN A O 1
ATOM 667 N N . PRO A 1 82 ? 18.816 -6.553 -26.017 1.00 95.94 82 PRO A N 1
ATOM 668 C CA . PRO A 1 82 ? 19.718 -5.917 -25.054 1.00 95.94 82 PRO A CA 1
ATOM 669 C C . PRO A 1 82 ? 20.247 -4.558 -25.546 1.00 95.94 82 PRO A C 1
ATOM 671 O O . PRO A 1 82 ? 21.448 -4.290 -25.532 1.00 95.94 82 PRO A O 1
ATOM 674 N N . LEU A 1 83 ? 19.349 -3.689 -26.012 1.00 97.19 83 LEU A N 1
ATOM 675 C CA . LEU A 1 83 ? 19.676 -2.311 -26.364 1.00 97.19 83 LEU A CA 1
ATOM 676 C C . LEU A 1 83 ? 19.892 -1.474 -25.105 1.00 97.19 83 LEU A C 1
ATOM 678 O O . LEU A 1 83 ? 19.268 -1.697 -24.067 1.00 97.19 83 LEU A O 1
ATOM 682 N N . GLU A 1 84 ? 20.714 -0.436 -25.238 1.00 96.94 84 GLU A N 1
ATOM 683 C CA . GLU A 1 84 ? 20.969 0.518 -24.157 1.00 96.94 84 GLU A CA 1
ATOM 684 C C . GLU A 1 84 ? 19.674 1.154 -23.628 1.00 96.94 84 GLU A C 1
ATOM 686 O O . GLU A 1 84 ? 19.510 1.298 -22.421 1.00 96.94 84 GLU A O 1
ATOM 691 N N . ALA A 1 85 ? 18.714 1.451 -24.509 1.00 97.00 85 ALA A N 1
ATOM 692 C CA . ALA A 1 85 ? 17.407 1.974 -24.113 1.00 97.00 85 ALA A CA 1
ATOM 693 C C . ALA A 1 85 ? 16.658 1.026 -23.154 1.00 97.00 85 ALA A C 1
ATOM 695 O O . ALA A 1 85 ? 16.145 1.471 -22.131 1.00 97.00 85 ALA A O 1
ATOM 696 N N . ASN A 1 86 ? 16.669 -0.282 -23.433 1.00 97.44 86 ASN A N 1
ATOM 697 C CA . ASN A 1 86 ? 16.012 -1.291 -22.597 1.00 97.44 86 ASN A CA 1
ATOM 698 C C . ASN A 1 86 ? 16.756 -1.495 -21.268 1.00 97.44 86 ASN A C 1
ATOM 700 O O . ASN A 1 86 ? 16.133 -1.730 -20.233 1.00 97.44 86 ASN A O 1
ATOM 704 N N . ARG A 1 87 ? 18.090 -1.350 -21.270 1.00 97.62 87 ARG A N 1
ATOM 705 C CA . ARG A 1 87 ? 18.903 -1.349 -20.043 1.00 97.62 87 ARG A CA 1
ATOM 706 C C . ARG A 1 87 ? 18.548 -0.168 -19.138 1.00 97.62 87 ARG A C 1
ATOM 708 O O . ARG A 1 87 ? 18.389 -0.352 -17.932 1.00 97.62 87 ARG A O 1
ATOM 715 N N . VAL A 1 88 ? 18.421 1.028 -19.717 1.00 97.81 88 VAL A N 1
ATOM 716 C CA . VAL A 1 88 ? 18.028 2.248 -18.998 1.00 97.81 88 VAL A CA 1
ATOM 717 C C . VAL A 1 88 ? 16.611 2.117 -18.444 1.00 97.81 88 VAL A C 1
ATOM 719 O O . VAL A 1 88 ? 16.398 2.433 -17.276 1.00 97.81 88 VAL A O 1
ATOM 722 N N . GLU A 1 89 ? 15.661 1.601 -19.227 1.00 97.31 89 GLU A N 1
ATOM 723 C CA . GLU A 1 89 ? 14.302 1.361 -18.733 1.00 97.31 89 GLU A CA 1
ATOM 724 C C . GLU A 1 89 ? 14.302 0.393 -17.543 1.00 97.31 89 GLU A C 1
ATOM 726 O O . GLU A 1 89 ? 13.720 0.702 -16.503 1.00 97.31 89 GLU A O 1
ATOM 731 N N . LEU A 1 90 ? 14.991 -0.749 -17.652 1.00 97.69 90 LEU A N 1
ATOM 732 C CA . LEU A 1 90 ? 15.084 -1.723 -16.563 1.00 97.69 90 LEU A CA 1
ATOM 733 C C . LEU A 1 90 ? 15.629 -1.085 -15.274 1.00 97.69 90 LEU A C 1
ATOM 735 O O . LEU A 1 90 ? 15.069 -1.301 -14.196 1.00 97.69 90 LEU A O 1
ATOM 739 N N . GLN A 1 91 ? 16.676 -0.265 -15.389 1.00 97.38 91 GLN A N 1
ATOM 740 C CA . GLN A 1 91 ? 17.261 0.465 -14.264 1.00 97.38 91 GLN A CA 1
ATOM 741 C C . GLN A 1 91 ? 16.256 1.441 -13.629 1.00 97.38 91 GLN A C 1
ATOM 743 O O . GLN A 1 91 ? 16.090 1.445 -12.409 1.00 97.38 91 GLN A O 1
ATOM 748 N N . GLN A 1 92 ? 15.516 2.203 -14.440 1.00 97.69 92 GLN A N 1
ATOM 749 C CA . GLN A 1 92 ? 14.478 3.119 -13.952 1.00 97.69 92 GLN A CA 1
ATOM 750 C C . GLN A 1 92 ? 13.354 2.385 -13.207 1.00 97.69 92 GLN A C 1
ATOM 752 O O . GLN A 1 92 ? 12.842 2.891 -12.206 1.00 97.69 92 GLN A O 1
ATOM 757 N N . ARG A 1 93 ? 12.971 1.176 -13.651 1.00 97.50 93 ARG A N 1
ATOM 758 C CA . ARG A 1 93 ? 11.976 0.356 -12.934 1.00 97.50 93 ARG A CA 1
ATOM 759 C C . ARG A 1 93 ? 12.480 -0.065 -11.555 1.00 97.50 93 ARG A C 1
ATOM 761 O O . ARG A 1 93 ? 11.720 0.016 -10.593 1.00 97.50 93 ARG A O 1
ATOM 768 N N . VAL A 1 94 ? 13.748 -0.468 -11.444 1.00 96.94 94 VAL A N 1
ATOM 769 C CA . VAL A 1 94 ? 14.363 -0.813 -10.150 1.00 96.94 94 VAL A CA 1
ATOM 770 C C . VAL A 1 94 ? 14.370 0.397 -9.216 1.00 96.94 94 VAL A C 1
ATOM 772 O O . VAL A 1 94 ? 13.952 0.280 -8.066 1.00 96.94 94 VAL A O 1
ATOM 775 N N . GLU A 1 95 ? 14.774 1.569 -9.707 1.00 96.56 95 GLU A N 1
ATOM 776 C CA . GLU A 1 95 ? 14.789 2.809 -8.920 1.00 96.56 95 GLU A CA 1
ATOM 777 C C . GLU A 1 95 ? 13.394 3.191 -8.413 1.00 96.56 95 GLU A C 1
ATOM 779 O O . GLU A 1 95 ? 13.228 3.510 -7.235 1.00 96.56 95 GLU A O 1
ATOM 784 N N . ALA A 1 96 ? 12.370 3.081 -9.264 1.00 96.25 96 ALA A N 1
ATOM 785 C CA . ALA A 1 96 ? 10.986 3.323 -8.865 1.00 96.25 96 ALA A CA 1
ATOM 786 C C . ALA A 1 96 ? 10.526 2.368 -7.748 1.00 96.25 96 ALA A C 1
ATOM 788 O O . ALA A 1 96 ? 9.885 2.803 -6.790 1.00 96.25 96 ALA A O 1
ATOM 789 N N . MET A 1 97 ? 10.881 1.082 -7.829 1.00 97.50 97 MET A N 1
ATOM 790 C CA . MET A 1 97 ? 10.553 0.103 -6.786 1.00 97.50 97 MET A CA 1
ATOM 791 C C . MET A 1 97 ? 11.289 0.380 -5.469 1.00 97.50 97 MET A C 1
ATOM 793 O O . MET A 1 97 ? 10.697 0.238 -4.397 1.00 97.50 97 MET A O 1
ATOM 797 N N . VAL A 1 98 ? 12.559 0.796 -5.528 1.00 96.44 98 VAL A N 1
ATOM 798 C CA . VAL A 1 98 ? 13.332 1.192 -4.339 1.00 96.44 98 VAL A CA 1
ATOM 799 C C . VAL A 1 98 ? 12.665 2.381 -3.650 1.00 96.44 98 VAL A C 1
ATOM 801 O O . VAL A 1 98 ? 12.365 2.302 -2.461 1.00 96.44 98 VAL A O 1
ATOM 804 N N . LEU A 1 99 ? 12.347 3.438 -4.401 1.00 95.12 99 LEU A N 1
ATOM 805 C CA . LEU A 1 99 ? 11.670 4.625 -3.868 1.00 95.12 99 LEU A CA 1
ATOM 806 C C . LEU A 1 99 ? 10.302 4.284 -3.265 1.00 95.12 99 LEU A C 1
ATOM 808 O O . LEU A 1 99 ? 9.928 4.792 -2.207 1.00 95.12 99 LEU A O 1
ATOM 812 N N . TYR A 1 100 ? 9.542 3.405 -3.919 1.00 97.00 100 TYR A N 1
ATOM 813 C CA . TYR A 1 100 ? 8.218 3.041 -3.433 1.00 97.00 100 TYR A CA 1
ATOM 814 C C . TYR A 1 100 ? 8.264 2.181 -2.165 1.00 97.00 100 TYR A C 1
ATOM 816 O O . TYR A 1 100 ? 7.392 2.307 -1.305 1.00 97.00 100 TYR A O 1
ATOM 824 N N . THR A 1 101 ? 9.308 1.368 -1.992 1.00 96.19 101 THR A N 1
ATOM 825 C CA . THR A 1 101 ? 9.492 0.505 -0.814 1.00 96.19 101 THR A CA 1
ATOM 826 C C . THR A 1 101 ? 9.482 1.300 0.498 1.00 96.19 101 THR A C 1
ATOM 828 O O . THR A 1 101 ? 8.918 0.841 1.497 1.00 96.19 101 THR A O 1
ATOM 831 N N . ASP A 1 102 ? 9.996 2.532 0.501 1.00 93.62 102 ASP A N 1
ATOM 832 C CA . ASP A 1 102 ? 9.939 3.412 1.674 1.00 93.62 102 ASP A CA 1
ATOM 833 C C . ASP A 1 102 ? 8.500 3.805 2.044 1.00 93.62 102 ASP A C 1
ATOM 835 O O . ASP A 1 102 ? 8.145 3.852 3.227 1.00 93.62 102 ASP A O 1
ATOM 839 N N . SER A 1 103 ? 7.633 3.991 1.044 1.00 94.69 103 SER A N 1
ATOM 840 C CA . SER A 1 103 ? 6.200 4.244 1.252 1.00 94.69 103 SER A CA 1
ATOM 841 C C . SER A 1 103 ? 5.487 3.025 1.846 1.00 94.69 103 SER A C 1
ATOM 843 O O . SER A 1 103 ? 4.607 3.179 2.701 1.00 94.69 103 SER A O 1
ATOM 845 N N . ILE A 1 104 ? 5.901 1.810 1.463 1.00 96.31 104 ILE A N 1
ATOM 846 C CA . ILE A 1 104 ? 5.414 0.559 2.067 1.00 96.31 104 ILE A CA 1
ATOM 847 C C . ILE A 1 104 ? 5.824 0.497 3.540 1.00 96.31 104 ILE A C 1
ATOM 849 O O . ILE A 1 104 ? 4.980 0.251 4.403 1.00 96.31 104 ILE A O 1
ATOM 853 N N . ARG A 1 105 ? 7.095 0.784 3.857 1.00 95.62 105 ARG A N 1
ATOM 854 C CA . ARG A 1 105 ? 7.609 0.774 5.237 1.00 95.62 105 ARG A CA 1
ATOM 855 C C . ARG A 1 105 ? 6.881 1.791 6.121 1.00 95.62 105 ARG A C 1
ATOM 857 O O . ARG A 1 105 ? 6.475 1.463 7.238 1.00 95.62 105 ARG A O 1
ATOM 864 N N . ALA A 1 106 ? 6.664 3.004 5.615 1.00 95.19 106 ALA A N 1
ATOM 865 C CA . ALA A 1 106 ? 5.931 4.047 6.327 1.00 95.19 106 ALA A CA 1
ATOM 866 C C . ALA A 1 106 ? 4.462 3.662 6.569 1.00 95.19 106 ALA A C 1
ATOM 868 O O . ALA A 1 106 ? 3.940 3.846 7.671 1.00 95.19 106 ALA A O 1
ATOM 869 N N . SER A 1 107 ? 3.787 3.099 5.565 1.00 96.94 107 SER A N 1
ATOM 870 C CA . SER A 1 107 ? 2.401 2.635 5.701 1.00 96.94 107 SER A CA 1
ATOM 871 C C . SER A 1 107 ? 2.284 1.451 6.660 1.00 96.94 107 SER A C 1
ATOM 873 O O . SER A 1 107 ? 1.361 1.423 7.471 1.00 96.94 107 SER A O 1
ATOM 875 N N . HIS A 1 108 ? 3.256 0.533 6.645 1.00 96.88 108 HIS A N 1
ATOM 876 C CA . HIS A 1 108 ? 3.324 -0.584 7.584 1.00 96.88 108 HIS A CA 1
ATOM 877 C C . HIS A 1 108 ? 3.418 -0.091 9.027 1.00 96.88 108 HIS A C 1
ATOM 879 O O . HIS A 1 108 ? 2.604 -0.480 9.861 1.00 96.88 108 HIS A O 1
ATOM 885 N N . ARG A 1 109 ? 4.360 0.821 9.311 1.00 97.00 109 ARG A N 1
ATOM 886 C CA . ARG A 1 109 ? 4.523 1.400 10.652 1.00 97.00 109 ARG A CA 1
ATOM 887 C C . ARG A 1 109 ? 3.230 2.061 11.137 1.00 97.00 109 ARG A C 1
ATOM 889 O O . ARG A 1 109 ? 2.773 1.743 12.228 1.00 97.00 109 ARG A O 1
ATOM 896 N N . ARG A 1 110 ? 2.605 2.913 10.314 1.00 97.94 110 ARG A N 1
ATOM 897 C CA . ARG A 1 110 ? 1.350 3.598 10.678 1.00 97.94 110 ARG A CA 1
ATOM 898 C C . ARG A 1 110 ? 0.223 2.618 11.006 1.00 97.94 110 ARG A C 1
ATOM 900 O O . ARG A 1 110 ? -0.447 2.791 12.020 1.00 97.94 110 ARG A O 1
ATOM 907 N N . ALA A 1 111 ? 0.031 1.588 10.182 1.00 97.69 111 ALA A N 1
ATOM 908 C CA . ALA A 1 111 ? -1.000 0.583 10.424 1.00 97.69 111 ALA A CA 1
ATOM 909 C C . ALA A 1 111 ? -0.737 -0.193 11.727 1.00 97.69 111 ALA A C 1
ATOM 911 O O . ALA A 1 111 ? -1.636 -0.315 12.558 1.00 97.69 111 ALA A O 1
ATOM 912 N N . VAL A 1 112 ? 0.503 -0.638 11.959 1.00 97.19 112 VAL A N 1
ATOM 913 C CA . VAL A 1 112 ? 0.886 -1.347 13.192 1.00 97.19 112 VAL A CA 1
ATOM 914 C C . VAL A 1 112 ? 0.689 -0.474 14.433 1.00 97.19 112 VAL A C 1
ATOM 916 O O . VAL A 1 112 ? 0.157 -0.950 15.436 1.00 97.19 112 VAL A O 1
ATOM 919 N N . ASP A 1 113 ? 1.072 0.799 14.377 1.00 98.00 113 ASP A N 1
ATOM 920 C CA . ASP A 1 113 ? 0.903 1.718 15.504 1.00 98.00 113 ASP A CA 1
ATOM 921 C C . ASP A 1 113 ? -0.583 1.993 15.789 1.00 98.00 113 ASP A C 1
ATOM 923 O O . ASP A 1 113 ? -0.998 1.966 16.950 1.00 98.00 113 ASP A O 1
ATOM 927 N N . SER A 1 114 ? -1.413 2.152 14.749 1.00 98.19 114 SER A N 1
ATOM 928 C CA . SER A 1 114 ? -2.867 2.278 14.924 1.00 98.19 114 SER A CA 1
ATOM 929 C C . SER A 1 114 ? -3.507 1.022 15.513 1.00 98.19 114 SER A C 1
ATOM 931 O O . SER A 1 114 ? -4.381 1.131 16.371 1.00 98.19 114 SER A O 1
ATOM 933 N N . PHE A 1 115 ? -3.024 -0.163 15.126 1.00 97.12 115 PHE A N 1
ATOM 934 C CA . PHE A 1 115 ? -3.506 -1.432 15.660 1.00 97.12 115 PHE A CA 1
ATOM 935 C C . PHE A 1 115 ? -3.177 -1.561 17.147 1.00 97.12 115 PHE A C 1
ATOM 937 O O . PHE A 1 115 ? -4.058 -1.859 17.946 1.00 97.12 115 PHE A O 1
ATOM 944 N N . ARG A 1 116 ? -1.932 -1.262 17.544 1.00 97.25 116 ARG A N 1
ATOM 945 C CA . ARG A 1 116 ? -1.513 -1.278 18.957 1.00 97.25 116 ARG A CA 1
ATOM 946 C C . ARG A 1 116 ? -2.331 -0.316 19.810 1.00 97.25 116 ARG A C 1
ATOM 948 O O . ARG A 1 116 ? -2.723 -0.663 20.920 1.00 97.25 116 ARG A O 1
ATOM 955 N N . ARG A 1 117 ? -2.589 0.892 19.299 1.00 97.38 117 ARG A N 1
ATOM 956 C CA . ARG A 1 117 ? -3.443 1.868 19.983 1.00 97.38 117 ARG A CA 1
ATOM 957 C C . ARG A 1 117 ? -4.857 1.318 20.163 1.00 97.38 117 ARG A C 1
ATOM 959 O O . ARG A 1 117 ? -5.388 1.375 21.268 1.00 97.38 117 ARG A O 1
ATOM 966 N N . LEU A 1 118 ? -5.452 0.795 19.092 1.00 96.88 118 LEU A N 1
ATOM 967 C CA . LEU A 1 118 ? -6.805 0.252 19.123 1.00 96.88 118 LEU A CA 1
ATOM 968 C C . LEU A 1 118 ? -6.924 -0.946 20.078 1.00 96.88 118 LEU A C 1
ATOM 970 O O . LEU A 1 118 ? -7.895 -1.018 20.825 1.00 96.88 118 LEU A O 1
ATOM 974 N N . ASP A 1 119 ? -5.935 -1.839 20.101 1.00 96.31 119 ASP A N 1
ATOM 975 C CA . ASP A 1 119 ? -5.906 -3.027 20.964 1.00 96.31 119 ASP A CA 1
ATOM 976 C C . ASP A 1 119 ? -6.038 -2.659 22.452 1.00 96.31 119 ASP A C 1
ATOM 978 O O . ASP A 1 119 ? -6.925 -3.149 23.152 1.00 96.31 119 ASP A O 1
ATOM 982 N N . VAL A 1 120 ? -5.248 -1.684 22.917 1.00 96.38 120 VAL A N 1
ATOM 983 C CA . VAL A 1 120 ? -5.326 -1.182 24.300 1.00 96.38 120 VAL A CA 1
ATOM 984 C C . VAL A 1 120 ? -6.716 -0.615 24.614 1.00 96.38 120 VAL A C 1
ATOM 986 O O . VAL A 1 120 ? -7.268 -0.873 25.686 1.00 96.38 120 VAL A O 1
ATOM 989 N N . MET A 1 121 ? -7.303 0.143 23.683 1.00 95.75 121 MET A N 1
ATOM 990 C CA . MET A 1 121 ? -8.624 0.751 23.872 1.00 95.75 121 MET A CA 1
ATOM 991 C C . MET A 1 121 ? -9.744 -0.297 23.889 1.00 95.75 121 MET A C 1
ATOM 993 O O . MET A 1 121 ? -10.661 -0.194 24.703 1.00 95.75 121 MET A O 1
ATOM 997 N N . LEU A 1 122 ? -9.660 -1.322 23.036 1.00 93.81 122 LEU A N 1
ATOM 998 C CA . LEU A 1 122 ? -10.620 -2.426 23.001 1.00 93.81 122 LEU A CA 1
ATOM 999 C C . LEU A 1 122 ? -10.568 -3.253 24.285 1.00 93.81 122 LEU A C 1
ATOM 1001 O O . LEU A 1 122 ? -11.618 -3.530 24.860 1.00 93.81 122 LEU A O 1
ATOM 1005 N N . ILE A 1 123 ? -9.374 -3.585 24.784 1.00 93.56 123 ILE A N 1
ATOM 1006 C CA . ILE A 1 123 ? -9.212 -4.291 26.064 1.00 93.56 123 ILE A CA 1
ATOM 1007 C C . ILE A 1 123 ? -9.867 -3.493 27.199 1.00 93.56 123 ILE A C 1
ATOM 1009 O O . ILE A 1 123 ? -10.643 -4.044 27.981 1.00 93.56 123 ILE A O 1
ATOM 1013 N N . ALA A 1 124 ? -9.609 -2.184 27.267 1.00 91.44 124 ALA A N 1
ATOM 1014 C CA . ALA A 1 124 ? -10.199 -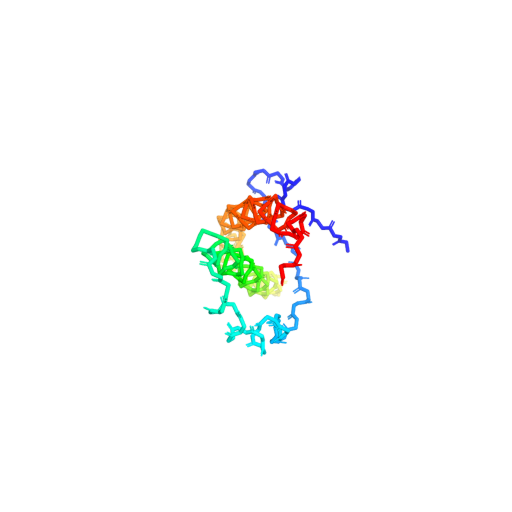1.316 28.284 1.00 91.44 124 ALA A CA 1
ATOM 1015 C C . ALA A 1 124 ? -11.729 -1.203 28.161 1.00 91.44 124 ALA A C 1
ATOM 1017 O O . ALA A 1 124 ? -12.425 -1.124 29.174 1.00 91.44 124 ALA A O 1
ATOM 1018 N N . ALA A 1 125 ? -12.264 -1.192 26.938 1.00 90.69 125 ALA A N 1
ATOM 1019 C CA . ALA A 1 125 ? -13.701 -1.133 26.690 1.00 90.69 125 ALA A CA 1
ATOM 1020 C C . ALA A 1 125 ? -14.411 -2.441 27.069 1.00 90.69 125 ALA A C 1
ATOM 1022 O O . ALA A 1 125 ? -15.459 -2.396 27.707 1.00 90.69 125 ALA A O 1
ATOM 1023 N N . LEU A 1 126 ? -13.821 -3.591 26.729 1.00 88.81 126 LEU A N 1
ATOM 1024 C CA . LEU A 1 126 ? -14.375 -4.921 27.006 1.00 88.81 126 LEU A CA 1
ATOM 1025 C C . LEU A 1 126 ? -14.270 -5.325 28.483 1.00 88.81 126 LEU A C 1
ATOM 1027 O O . LEU A 1 126 ? -15.045 -6.155 28.947 1.00 88.81 126 LEU A O 1
ATOM 1031 N N . ALA A 1 127 ? -13.335 -4.738 29.233 1.00 89.62 127 ALA A N 1
ATOM 1032 C CA . ALA A 1 127 ? -13.204 -4.963 30.672 1.00 89.62 127 ALA A CA 1
ATOM 1033 C C . ALA A 1 127 ? -14.293 -4.258 31.507 1.00 89.62 127 ALA A C 1
ATOM 1035 O O . ALA A 1 127 ? -14.438 -4.550 32.696 1.00 89.62 127 ALA A O 1
ATOM 1036 N N . LYS A 1 128 ? -15.053 -3.320 30.921 1.00 79.44 128 LYS A N 1
ATOM 1037 C CA . LYS A 1 128 ? -16.163 -2.656 31.614 1.00 79.44 128 LYS A CA 1
ATOM 1038 C C . LYS A 1 128 ? -17.353 -3.621 31.684 1.00 79.44 128 LYS A C 1
ATOM 1040 O O . LYS A 1 128 ? -17.725 -4.176 30.651 1.00 79.44 128 LYS A O 1
ATOM 1045 N N . PRO A 1 129 ? -17.967 -3.830 32.864 1.00 66.31 129 PRO A N 1
ATOM 1046 C CA . PRO A 1 129 ? -19.158 -4.659 32.958 1.00 66.31 129 PRO A CA 1
ATOM 1047 C C . PRO A 1 129 ? -20.254 -4.066 32.071 1.00 66.31 129 PRO A C 1
ATOM 1049 O O . PRO A 1 129 ? -20.486 -2.856 32.086 1.00 66.31 129 PRO A O 1
ATOM 1052 N N . VAL A 1 130 ? -20.899 -4.928 31.286 1.00 67.50 130 VAL A N 1
ATOM 1053 C CA . VAL A 1 130 ? -22.109 -4.566 30.549 1.00 67.50 130 VAL A CA 1
ATOM 1054 C C . VAL A 1 130 ? -23.161 -4.214 31.599 1.00 67.50 130 VAL A C 1
ATOM 1056 O O . VAL A 1 130 ? -23.496 -5.059 32.430 1.00 67.50 130 VAL A O 1
ATOM 1059 N N . ALA A 1 131 ? -23.566 -2.944 31.619 1.00 56.53 131 ALA A N 1
ATOM 1060 C CA . ALA A 1 131 ? -24.608 -2.432 32.503 1.00 56.53 131 ALA A CA 1
ATOM 1061 C C . ALA A 1 131 ? -25.988 -2.961 32.099 1.00 56.53 131 ALA A C 1
ATOM 1063 O O . ALA A 1 131 ? -26.218 -3.117 30.876 1.00 56.53 131 ALA A O 1
#

Radius of gyration: 20.03 Å; chains: 1; bounding box: 46×26×60 Å

pLDDT: mean 92.05, std 8.59, range [45.03, 98.19]

Sequence (131 aa):
MTVRIEQLPEGQPLQIHYPIAEDYFTVFRENADHIGHVPDVELRTAIIECYALTKSLIDTYRFNNELVGLHEAAHLEFMRNPLEANRVELQQRVEAMVLYTDSIRASHRRAVDSFRRLDVMLIAALAKPVA

Organism: Stenotrophomonas maltophilia (NCBI:txid40324)